Protein AF-A0A1X0A5M2-F1 (afdb_monomer_lite)

Structure (mmCIF, N/CA/C/O backbone):
data_AF-A0A1X0A5M2-F1
#
_entry.id   AF-A0A1X0A5M2-F1
#
loop_
_atom_site.group_PDB
_atom_site.id
_atom_site.type_symbol
_atom_site.label_atom_id
_atom_site.label_alt_id
_atom_site.label_comp_id
_atom_site.label_asym_id
_atom_site.label_entity_id
_atom_site.label_seq_id
_atom_site.pdbx_PDB_ins_code
_atom_site.Cartn_x
_atom_site.Cartn_y
_atom_site.Cartn_z
_atom_site.occupancy
_atom_site.B_iso_or_equiv
_atom_site.auth_seq_id
_atom_site.auth_comp_id
_atom_site.auth_asym_id
_atom_site.auth_atom_id
_atom_site.pdbx_PDB_model_num
ATOM 1 N N . MET A 1 1 ? 0.627 -18.084 13.795 1.00 44.31 1 MET A N 1
ATOM 2 C CA . MET A 1 1 ? 1.592 -18.278 12.688 1.00 44.31 1 MET A CA 1
ATOM 3 C C . MET A 1 1 ? 2.735 -17.290 12.872 1.00 44.31 1 MET A C 1
ATOM 5 O O . MET A 1 1 ? 2.470 -16.168 13.280 1.00 44.31 1 MET A O 1
ATOM 9 N N . SER A 1 2 ? 3.992 -17.710 12.696 1.00 48.34 2 SER A N 1
ATOM 10 C CA . SER A 1 2 ? 5.156 -16.863 13.002 1.00 48.34 2 SER A CA 1
ATOM 11 C C . SER A 1 2 ? 5.227 -15.664 12.050 1.00 48.34 2 SER A C 1
ATOM 13 O O . SER A 1 2 ? 5.631 -15.819 10.897 1.00 48.34 2 SER A O 1
ATOM 15 N N . PHE A 1 3 ? 4.872 -14.475 12.554 1.00 63.59 3 PHE A N 1
ATOM 16 C CA . PHE A 1 3 ? 4.979 -13.184 11.856 1.00 63.59 3 PHE A CA 1
ATOM 17 C C . PHE A 1 3 ? 6.366 -12.948 11.237 1.00 63.59 3 PHE A C 1
ATOM 19 O O . PHE A 1 3 ? 6.500 -12.208 10.268 1.00 63.59 3 PHE A O 1
ATOM 26 N N . ILE A 1 4 ? 7.404 -13.605 11.763 1.00 74.00 4 ILE A N 1
ATOM 27 C CA . ILE A 1 4 ? 8.778 -13.483 11.276 1.00 74.00 4 ILE A CA 1
ATOM 28 C C . ILE A 1 4 ? 8.903 -14.023 9.849 1.00 74.00 4 ILE A C 1
ATOM 30 O O . ILE A 1 4 ? 9.459 -13.337 8.999 1.00 74.00 4 ILE A O 1
ATOM 34 N N . ARG A 1 5 ? 8.379 -15.222 9.557 1.00 76.81 5 ARG A N 1
ATOM 35 C CA . ARG A 1 5 ? 8.521 -15.833 8.221 1.00 76.81 5 ARG A CA 1
ATOM 36 C C . ARG A 1 5 ? 7.839 -14.986 7.150 1.00 76.81 5 ARG A C 1
ATOM 38 O O . ARG A 1 5 ? 8.424 -14.743 6.101 1.00 76.81 5 ARG A O 1
ATOM 45 N N . GLU A 1 6 ? 6.623 -14.537 7.430 1.00 75.50 6 GLU A N 1
ATOM 46 C CA . GLU A 1 6 ? 5.829 -13.719 6.512 1.00 75.50 6 GLU A CA 1
ATOM 47 C C . GLU A 1 6 ? 6.490 -12.359 6.257 1.00 75.50 6 GLU A C 1
ATOM 49 O O . GLU A 1 6 ? 6.668 -11.968 5.105 1.00 75.50 6 GLU A O 1
ATOM 54 N N . ASN A 1 7 ? 6.982 -11.696 7.310 1.00 73.25 7 ASN A N 1
ATOM 55 C CA . ASN A 1 7 ? 7.729 -10.448 7.165 1.00 73.25 7 ASN A CA 1
ATOM 56 C C . ASN A 1 7 ? 9.025 -10.636 6.361 1.00 73.25 7 ASN A C 1
ATOM 58 O O . ASN A 1 7 ? 9.347 -9.794 5.527 1.00 73.25 7 ASN A O 1
ATOM 62 N N . ARG A 1 8 ? 9.760 -11.743 6.560 1.00 78.94 8 ARG A N 1
ATOM 63 C CA . ARG A 1 8 ? 10.974 -12.041 5.776 1.00 78.94 8 ARG A CA 1
ATOM 64 C C . ARG A 1 8 ? 10.672 -12.294 4.301 1.00 78.94 8 ARG A C 1
ATOM 66 O O . ARG A 1 8 ? 11.399 -11.796 3.449 1.00 78.94 8 ARG A O 1
ATOM 73 N N . LEU A 1 9 ? 9.603 -13.028 3.994 1.00 82.31 9 LEU A N 1
ATOM 74 C CA . LEU A 1 9 ? 9.170 -13.240 2.610 1.00 82.31 9 LEU A CA 1
ATOM 75 C C . LEU A 1 9 ? 8.780 -11.919 1.947 1.00 82.31 9 LEU A C 1
ATOM 77 O O . LEU A 1 9 ? 9.189 -11.654 0.824 1.00 82.31 9 LEU A O 1
ATOM 81 N N . ARG A 1 10 ? 8.061 -11.055 2.664 1.00 77.31 10 ARG A N 1
ATOM 82 C CA . ARG A 1 10 ? 7.684 -9.738 2.153 1.00 77.31 10 ARG A CA 1
ATOM 83 C C . ARG A 1 10 ? 8.886 -8.829 1.901 1.00 77.31 10 ARG A C 1
ATOM 85 O O . ARG A 1 10 ? 8.948 -8.184 0.862 1.00 77.31 10 ARG A O 1
ATOM 92 N N . GLN A 1 11 ? 9.864 -8.822 2.809 1.00 77.94 11 GLN A N 1
ATOM 93 C CA . GLN A 1 11 ? 11.136 -8.121 2.600 1.00 77.94 11 GLN A CA 1
ATOM 94 C C . GLN A 1 11 ? 11.843 -8.614 1.334 1.00 77.94 11 GLN A C 1
ATOM 96 O O . GLN A 1 11 ? 12.319 -7.798 0.552 1.00 77.94 11 GLN A O 1
ATOM 101 N N . LEU A 1 12 ? 11.889 -9.933 1.115 1.00 83.62 12 LEU A N 1
ATOM 102 C CA . LEU A 1 12 ? 12.489 -10.505 -0.088 1.00 83.62 12 LEU A CA 1
ATOM 103 C C . LEU A 1 12 ? 11.756 -10.042 -1.353 1.00 83.62 12 LEU A C 1
ATOM 105 O O . LEU A 1 12 ? 12.409 -9.611 -2.297 1.00 83.62 12 LEU A O 1
ATOM 109 N N . VAL A 1 13 ? 10.420 -10.071 -1.353 1.00 85.56 13 VAL A N 1
ATOM 110 C CA . VAL A 1 13 ? 9.606 -9.561 -2.469 1.00 85.56 13 VAL A CA 1
ATOM 111 C C . VAL A 1 13 ? 9.925 -8.091 -2.751 1.00 85.56 13 VAL A C 1
ATOM 113 O O . VAL A 1 13 ? 10.147 -7.733 -3.902 1.00 85.56 13 VAL A O 1
ATOM 116 N N . PHE A 1 14 ? 10.025 -7.249 -1.720 1.00 83.94 14 PHE A N 1
ATOM 117 C CA . PHE A 1 14 ? 10.320 -5.823 -1.894 1.00 83.94 14 PHE A CA 1
ATOM 118 C C . PHE A 1 14 ? 11.734 -5.569 -2.427 1.00 83.94 14 PHE A C 1
ATOM 120 O O . PHE A 1 14 ? 11.914 -4.701 -3.278 1.00 83.94 14 PHE A O 1
ATOM 127 N N . VAL A 1 15 ? 12.733 -6.332 -1.969 1.00 84.38 15 VAL A N 1
ATOM 128 C CA . VAL A 1 15 ? 14.103 -6.255 -2.504 1.00 84.38 15 VAL A CA 1
ATOM 129 C C . VAL A 1 15 ? 14.119 -6.647 -3.978 1.00 84.38 15 VAL A C 1
ATOM 131 O O . VAL A 1 15 ? 14.664 -5.911 -4.795 1.00 84.38 15 VAL A O 1
ATOM 134 N N . LEU A 1 16 ? 13.481 -7.768 -4.330 1.00 86.62 16 LEU A N 1
ATOM 135 C CA . LEU A 1 16 ? 13.385 -8.219 -5.719 1.00 86.62 16 LEU A CA 1
ATOM 136 C C . LEU A 1 16 ? 12.675 -7.185 -6.595 1.00 86.62 16 LEU A C 1
ATOM 138 O O . LEU A 1 16 ? 13.130 -6.916 -7.701 1.00 86.62 16 LEU A O 1
ATOM 142 N N . TRP A 1 17 ? 11.608 -6.570 -6.083 1.00 86.19 17 TRP A N 1
ATOM 143 C CA . TRP A 1 17 ? 10.888 -5.510 -6.778 1.00 86.19 17 TRP A CA 1
ATOM 144 C C . TRP A 1 17 ? 11.772 -4.292 -7.058 1.00 86.19 17 TRP A C 1
ATOM 146 O O . TRP A 1 17 ? 11.818 -3.790 -8.179 1.00 86.19 17 TRP A O 1
ATOM 156 N N . HIS A 1 18 ? 12.503 -3.830 -6.042 1.00 81.88 18 HIS A N 1
ATOM 157 C CA . HIS A 1 18 ? 13.387 -2.678 -6.170 1.00 81.88 18 HIS A CA 1
ATOM 158 C C . HIS A 1 18 ? 14.529 -2.930 -7.160 1.00 81.88 18 HIS A C 1
ATOM 160 O O . HIS A 1 18 ? 14.850 -2.048 -7.951 1.00 81.88 18 HIS A O 1
ATOM 166 N N . GLU A 1 19 ? 15.131 -4.123 -7.145 1.00 86.12 19 GLU A N 1
ATOM 167 C CA . GLU A 1 19 ? 16.149 -4.484 -8.136 1.00 86.12 19 GLU A CA 1
ATOM 168 C C . GLU A 1 19 ? 15.552 -4.603 -9.543 1.00 86.12 19 GLU A C 1
ATOM 170 O O . GLU A 1 19 ? 16.133 -4.089 -10.495 1.00 86.12 19 GLU A O 1
ATOM 175 N N . LEU A 1 20 ? 14.364 -5.198 -9.688 1.00 87.31 20 LEU A N 1
ATOM 176 C CA . LEU A 1 20 ? 13.684 -5.327 -10.979 1.00 87.31 20 LEU A CA 1
ATOM 177 C C . LEU A 1 20 ? 13.420 -3.959 -11.630 1.00 87.31 20 LEU A C 1
ATOM 179 O O . LEU A 1 20 ? 13.729 -3.773 -12.807 1.00 87.31 20 LEU A O 1
ATOM 183 N N . GLY A 1 21 ? 12.936 -2.986 -10.852 1.00 84.12 21 GLY A N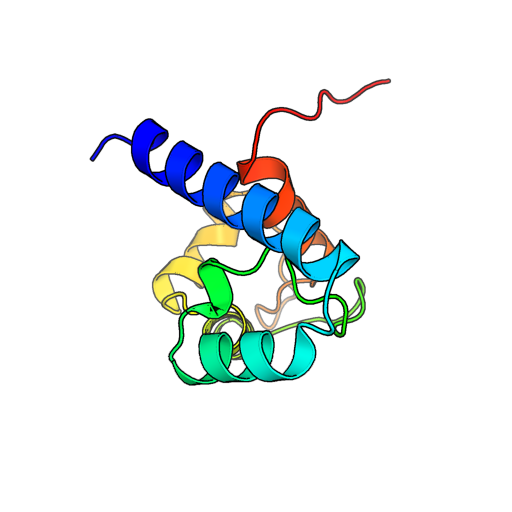 1
ATOM 184 C CA . GLY A 1 21 ? 12.664 -1.624 -11.325 1.00 84.12 21 GLY A CA 1
ATOM 185 C C . GLY A 1 21 ? 13.900 -0.843 -11.793 1.00 84.12 21 GLY A C 1
ATOM 186 O O . GLY A 1 21 ? 13.761 0.161 -12.485 1.00 84.12 21 GLY A O 1
ATOM 187 N N . LYS A 1 22 ? 15.121 -1.296 -11.473 1.00 85.44 22 LYS A N 1
ATOM 188 C CA . LYS A 1 22 ? 16.360 -0.712 -12.027 1.00 85.44 22 LYS A CA 1
ATOM 189 C C . LYS A 1 22 ? 16.650 -1.177 -13.452 1.00 85.44 22 LYS A C 1
ATOM 191 O O . LYS A 1 22 ? 17.465 -0.562 -14.136 1.00 85.44 22 LYS A O 1
ATOM 196 N N . HIS A 1 23 ? 16.038 -2.279 -13.876 1.00 90.94 23 HIS A N 1
ATOM 197 C CA . HIS A 1 23 ? 16.348 -2.945 -15.137 1.00 90.94 23 HIS A CA 1
ATOM 198 C C . HIS A 1 23 ? 15.208 -2.875 -16.151 1.00 90.94 23 HIS A C 1
ATOM 200 O O . HIS A 1 23 ? 15.477 -2.932 -17.350 1.00 90.94 23 HIS A O 1
ATOM 206 N N . ILE A 1 24 ? 13.959 -2.759 -15.693 1.00 87.44 24 ILE A N 1
ATOM 207 C CA . ILE A 1 24 ? 12.777 -2.731 -16.557 1.00 87.44 24 ILE A CA 1
ATOM 208 C C . ILE A 1 24 ? 11.747 -1.705 -16.079 1.00 87.44 24 ILE A C 1
ATOM 210 O O . ILE A 1 24 ? 11.695 -1.363 -14.900 1.00 87.44 24 ILE A O 1
ATOM 214 N N . ASP A 1 25 ? 10.880 -1.275 -16.997 1.00 86.31 25 ASP A N 1
ATOM 215 C CA . ASP A 1 25 ? 9.626 -0.609 -16.643 1.00 86.31 25 ASP A CA 1
ATOM 216 C C . ASP A 1 25 ? 8.656 -1.634 -16.031 1.00 86.31 25 ASP A C 1
ATOM 218 O O . ASP A 1 25 ? 8.246 -2.598 -16.684 1.00 86.31 25 ASP A O 1
ATOM 222 N N . THR A 1 26 ? 8.301 -1.434 -14.762 1.00 86.88 26 THR A N 1
ATOM 223 C CA . THR A 1 26 ? 7.432 -2.332 -13.995 1.00 86.88 26 THR A CA 1
ATOM 224 C C . THR A 1 26 ? 5.945 -2.002 -14.115 1.00 86.88 26 THR A C 1
ATOM 226 O O . THR A 1 26 ? 5.122 -2.772 -13.622 1.00 86.88 26 THR A O 1
ATOM 229 N N . THR A 1 27 ? 5.558 -0.929 -14.815 1.00 85.62 27 THR A N 1
ATOM 230 C CA . THR A 1 27 ? 4.182 -0.392 -14.824 1.00 85.62 27 THR A CA 1
ATOM 231 C C . THR A 1 27 ? 3.121 -1.427 -15.218 1.00 85.62 27 THR A C 1
ATOM 233 O O . THR A 1 27 ? 2.046 -1.502 -14.618 1.00 85.62 27 THR A O 1
ATOM 236 N N . ALA A 1 28 ? 3.389 -2.245 -16.240 1.00 86.50 28 ALA A N 1
ATOM 237 C CA . ALA A 1 28 ? 2.449 -3.281 -16.679 1.00 86.50 28 ALA A CA 1
ATOM 238 C C . ALA A 1 28 ? 2.311 -4.417 -15.649 1.00 86.50 28 ALA A C 1
ATOM 240 O O . ALA A 1 28 ? 1.207 -4.908 -15.418 1.00 86.50 28 ALA A O 1
ATOM 241 N N . LEU A 1 29 ? 3.417 -4.794 -15.001 1.00 87.94 29 LEU A N 1
ATOM 242 C CA . LEU A 1 29 ? 3.444 -5.834 -13.975 1.00 87.94 29 LEU A CA 1
ATOM 243 C C . LEU A 1 29 ? 2.741 -5.373 -12.690 1.00 87.94 29 LEU A C 1
ATOM 245 O O . LEU A 1 29 ? 1.968 -6.132 -12.112 1.00 87.94 29 LEU A O 1
ATOM 249 N N . GLU A 1 30 ? 2.952 -4.121 -12.273 1.00 87.44 30 GLU A N 1
ATOM 250 C CA . GLU A 1 30 ? 2.258 -3.517 -11.124 1.00 87.44 30 GLU A CA 1
ATOM 251 C C . GLU A 1 30 ? 0.751 -3.568 -11.290 1.00 87.44 30 GLU A C 1
ATOM 253 O O . GLU A 1 30 ? 0.026 -3.949 -10.370 1.00 87.44 30 GLU A O 1
ATOM 258 N N . ARG A 1 31 ? 0.285 -3.201 -12.485 1.00 85.00 31 ARG A N 1
ATOM 259 C CA . ARG A 1 31 ? -1.133 -3.198 -12.815 1.00 85.00 31 ARG A CA 1
ATOM 260 C C . ARG A 1 31 ? -1.738 -4.592 -12.687 1.00 85.00 31 ARG A C 1
ATOM 262 O O . ARG A 1 31 ? -2.724 -4.733 -11.975 1.00 85.00 31 ARG A O 1
ATOM 269 N N . GLY A 1 32 ? -1.105 -5.607 -13.282 1.00 87.44 32 GLY A N 1
ATOM 270 C CA . GLY A 1 32 ? -1.573 -6.994 -13.187 1.00 87.44 32 GLY A CA 1
ATOM 271 C C . GLY A 1 32 ? -1.635 -7.495 -11.740 1.00 87.44 32 GLY A C 1
ATOM 272 O O . GLY A 1 32 ? -2.646 -8.040 -11.313 1.00 87.44 32 GLY A O 1
ATOM 273 N N . ILE A 1 33 ? -0.605 -7.211 -10.935 1.00 87.69 33 ILE A N 1
ATOM 274 C CA . ILE A 1 33 ? -0.576 -7.582 -9.509 1.00 87.69 33 ILE A CA 1
ATOM 275 C C . ILE A 1 33 ? -1.727 -6.922 -8.731 1.00 87.69 33 ILE A C 1
ATOM 277 O O . ILE A 1 33 ? -2.334 -7.553 -7.863 1.00 87.69 33 ILE A O 1
ATOM 281 N N . ARG A 1 34 ? -2.052 -5.656 -9.020 1.00 84.88 34 ARG A N 1
ATOM 282 C CA . ARG A 1 34 ? -3.182 -4.960 -8.379 1.00 84.88 34 ARG A CA 1
ATOM 283 C C . ARG A 1 34 ? -4.532 -5.499 -8.838 1.00 84.88 34 ARG A C 1
ATOM 285 O O . ARG A 1 34 ? -5.408 -5.678 -7.997 1.00 84.88 34 ARG A O 1
ATOM 292 N N . GLU A 1 35 ? -4.691 -5.779 -10.129 1.00 84.81 35 GLU A N 1
ATOM 293 C CA . GLU A 1 35 ? -5.908 -6.375 -10.700 1.00 84.81 35 GLU A CA 1
ATOM 294 C C . GLU A 1 35 ? -6.210 -7.753 -10.088 1.00 84.81 35 GLU A C 1
ATOM 296 O O . GLU A 1 35 ? -7.371 -8.089 -9.864 1.00 84.81 35 GLU A O 1
ATOM 301 N N . GLU A 1 36 ? -5.175 -8.506 -9.713 1.00 87.12 36 GLU A N 1
ATOM 302 C CA . GLU A 1 36 ? -5.295 -9.777 -8.989 1.00 87.12 36 GLU A CA 1
ATOM 303 C C . GLU A 1 36 ? -5.511 -9.619 -7.468 1.00 87.12 36 GLU A C 1
ATOM 305 O O . GLU A 1 36 ? -5.604 -10.609 -6.741 1.00 87.12 36 GLU A O 1
ATOM 310 N N . GLY A 1 37 ? -5.589 -8.389 -6.947 1.00 81.19 37 GLY A N 1
ATOM 311 C CA . GLY A 1 37 ? -5.752 -8.132 -5.512 1.00 81.19 37 GLY A CA 1
ATOM 312 C C . GLY A 1 37 ? -4.501 -8.446 -4.684 1.00 81.19 37 GLY A C 1
ATOM 313 O O . GLY A 1 37 ? -4.588 -8.658 -3.475 1.00 81.19 37 GLY A O 1
ATOM 314 N N . LEU A 1 38 ? -3.322 -8.465 -5.308 1.00 83.31 38 LEU A N 1
ATOM 315 C CA . LEU A 1 38 ? -2.035 -8.773 -4.678 1.00 83.31 38 LEU A CA 1
ATOM 316 C C . LEU A 1 38 ? -1.200 -7.517 -4.386 1.00 83.31 38 LEU A C 1
ATOM 318 O O . LEU A 1 38 ? 0.012 -7.603 -4.191 1.00 83.31 38 LEU A O 1
ATOM 322 N N . GLY A 1 39 ? -1.835 -6.342 -4.287 1.00 83.62 39 GLY A N 1
ATOM 323 C CA . GLY A 1 39 ? -1.159 -5.064 -4.014 1.00 83.62 39 GLY A CA 1
ATOM 324 C C . GLY A 1 39 ? -0.300 -5.057 -2.740 1.00 83.62 39 GLY A C 1
ATOM 325 O O . GLY A 1 39 ? 0.634 -4.270 -2.620 1.00 83.62 39 GLY A O 1
ATOM 326 N N . TRP A 1 40 ? -0.544 -5.984 -1.812 1.00 79.25 40 TRP A N 1
ATOM 327 C CA . TRP A 1 40 ? 0.244 -6.194 -0.600 1.00 79.25 40 TRP A CA 1
ATOM 328 C C . TRP A 1 40 ? 1.699 -6.608 -0.902 1.00 79.25 40 TRP A C 1
ATOM 330 O O . TRP A 1 40 ? 2.568 -6.432 -0.040 1.00 79.25 40 TRP A O 1
ATOM 340 N N . ALA A 1 41 ? 1.960 -7.167 -2.084 1.00 80.31 41 ALA A N 1
ATOM 341 C CA . ALA A 1 41 ? 3.278 -7.583 -2.549 1.00 80.31 41 ALA A CA 1
ATOM 342 C C . ALA A 1 41 ? 4.097 -6.428 -3.153 1.00 80.31 41 ALA A C 1
ATOM 344 O O . ALA A 1 41 ? 5.296 -6.586 -3.365 1.00 80.31 41 ALA A O 1
ATOM 345 N N . LEU A 1 42 ? 3.487 -5.264 -3.394 1.00 81.44 42 LEU A N 1
ATOM 346 C CA . LEU A 1 42 ? 4.171 -4.101 -3.953 1.00 81.44 42 LEU A CA 1
ATOM 347 C C . LEU A 1 42 ? 4.765 -3.226 -2.833 1.00 81.44 42 LEU A C 1
ATOM 349 O O . LEU A 1 42 ? 4.123 -3.068 -1.789 1.00 81.44 42 LEU A O 1
ATOM 353 N N . PRO A 1 43 ? 5.972 -2.655 -3.020 1.00 67.81 43 PRO A N 1
ATOM 354 C CA . PRO A 1 43 ? 6.651 -1.892 -1.975 1.00 67.81 43 PRO A CA 1
ATOM 355 C C . PRO A 1 43 ? 5.886 -0.642 -1.534 1.00 67.81 43 PRO A C 1
ATOM 357 O O . PRO A 1 43 ? 5.882 -0.371 -0.339 1.00 67.81 43 PRO A O 1
ATOM 360 N N . THR A 1 44 ? 5.221 0.066 -2.456 1.00 71.19 44 THR A N 1
ATOM 361 C CA . THR A 1 44 ? 4.207 1.117 -2.217 1.00 71.19 44 THR A CA 1
ATOM 362 C C . THR A 1 44 ? 3.706 1.675 -3.553 1.00 71.19 44 THR A C 1
ATOM 364 O O . THR A 1 44 ? 4.349 1.496 -4.583 1.00 71.19 44 THR A O 1
ATOM 367 N N . ASP A 1 45 ? 2.540 2.331 -3.551 1.00 71.81 45 ASP A N 1
ATOM 368 C CA . ASP A 1 45 ? 2.066 3.105 -4.703 1.00 71.81 45 ASP A CA 1
ATOM 369 C C . ASP A 1 45 ? 2.619 4.538 -4.653 1.00 71.81 45 ASP A C 1
ATOM 371 O O . ASP A 1 45 ? 2.241 5.317 -3.776 1.00 71.81 45 ASP A O 1
ATOM 375 N N . SER A 1 46 ? 3.527 4.882 -5.568 1.00 69.00 46 SER A N 1
ATOM 376 C CA . SER A 1 46 ? 4.095 6.233 -5.684 1.00 69.00 46 SER A CA 1
ATOM 377 C C . SER A 1 46 ? 3.186 7.207 -6.439 1.00 69.00 46 SER A C 1
ATOM 379 O O . SER A 1 46 ? 3.478 8.402 -6.470 1.00 69.00 46 SER A O 1
ATOM 381 N N . THR A 1 47 ? 2.090 6.727 -7.037 1.00 75.06 47 THR A N 1
ATOM 382 C CA . THR A 1 47 ? 1.142 7.573 -7.778 1.00 75.06 47 THR A CA 1
ATOM 383 C C . THR A 1 47 ? 0.139 8.280 -6.868 1.00 75.06 47 THR A C 1
ATOM 385 O O . THR A 1 47 ? -0.481 9.262 -7.274 1.00 75.06 47 THR A O 1
ATOM 388 N N . VAL A 1 48 ? 0.003 7.819 -5.621 1.00 84.38 48 VAL A N 1
ATOM 389 C CA . VAL A 1 48 ? -0.855 8.441 -4.612 1.00 84.38 48 VAL A CA 1
ATOM 390 C C . VAL A 1 48 ? -0.052 9.479 -3.830 1.00 84.38 48 VAL A C 1
ATOM 392 O O . VAL A 1 48 ? 0.981 9.166 -3.240 1.00 84.38 48 VAL A O 1
ATOM 395 N N . ALA A 1 49 ? -0.540 10.720 -3.805 1.00 88.75 49 ALA A N 1
ATOM 396 C CA . ALA A 1 49 ? 0.076 11.799 -3.039 1.00 88.75 49 ALA A CA 1
ATOM 397 C C . ALA A 1 49 ? 0.015 11.523 -1.523 1.00 88.75 49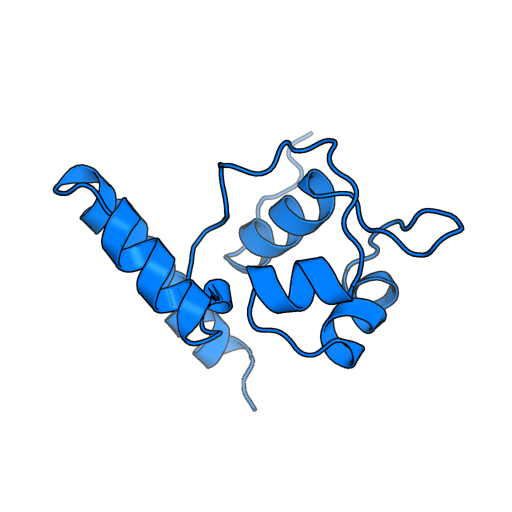 ALA A C 1
ATOM 399 O O . ALA A 1 49 ? -0.986 11.019 -1.015 1.00 88.75 49 ALA A O 1
ATOM 400 N N . ASP A 1 50 ? 1.069 11.868 -0.778 1.00 89.06 50 ASP A N 1
ATOM 401 C CA . ASP A 1 50 ? 1.169 11.582 0.665 1.00 89.06 50 ASP A CA 1
ATOM 402 C C . ASP A 1 50 ? 0.084 12.290 1.511 1.00 89.06 50 ASP A C 1
ATOM 404 O O . ASP A 1 50 ? -0.219 11.862 2.628 1.00 89.06 50 ASP A O 1
ATOM 408 N N . ASP A 1 51 ? -0.505 13.376 1.012 1.00 93.12 51 ASP A N 1
ATOM 409 C CA . ASP A 1 51 ? -1.609 14.114 1.635 1.00 93.12 51 ASP A CA 1
ATOM 410 C C . ASP A 1 51 ? -3.002 13.639 1.192 1.00 93.12 51 ASP A C 1
ATOM 412 O O . ASP A 1 51 ? -4.004 14.131 1.713 1.00 93.12 51 ASP A O 1
ATOM 416 N N . ALA A 1 52 ? -3.085 12.651 0.297 1.00 94.56 52 ALA A N 1
ATOM 417 C CA . ALA A 1 52 ? -4.350 12.049 -0.092 1.00 94.56 52 ALA A CA 1
ATOM 418 C C . ALA A 1 52 ? -4.996 11.312 1.091 1.00 94.56 52 ALA A C 1
ATOM 420 O O . ALA A 1 52 ? -4.334 10.602 1.853 1.00 94.56 52 ALA A O 1
ATOM 421 N N . TYR A 1 53 ? -6.316 11.449 1.210 1.00 95.62 53 TYR A N 1
ATOM 422 C CA . TYR A 1 53 ? -7.120 10.752 2.210 1.00 95.62 53 TYR A CA 1
ATOM 423 C C . TYR A 1 53 ? -7.943 9.662 1.540 1.00 95.62 53 TYR A C 1
ATOM 425 O O . TYR A 1 53 ? -8.786 9.953 0.695 1.00 95.62 53 TYR A O 1
ATOM 433 N N . LEU A 1 54 ? -7.710 8.418 1.950 1.00 94.12 54 LEU A N 1
ATOM 434 C CA . LEU A 1 54 ? -8.323 7.234 1.365 1.00 94.12 54 LEU A CA 1
ATOM 435 C C . LEU A 1 54 ? -9.258 6.552 2.358 1.00 94.12 54 LEU A C 1
ATOM 437 O O . LEU A 1 54 ? -8.947 6.382 3.541 1.00 94.12 54 LEU A O 1
ATOM 441 N N . THR A 1 55 ? -10.408 6.127 1.859 1.00 94.25 55 THR A N 1
ATOM 442 C CA . THR A 1 55 ? -11.350 5.277 2.584 1.00 94.25 55 THR A CA 1
ATOM 443 C C . THR A 1 55 ? -10.766 3.875 2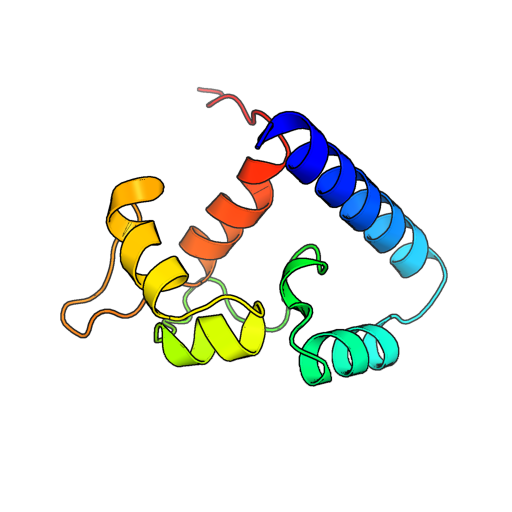.800 1.00 94.25 55 THR A C 1
ATOM 445 O O . THR A 1 55 ? -9.878 3.437 2.058 1.00 94.25 55 THR A O 1
ATOM 448 N N . PRO A 1 56 ? -11.280 3.113 3.786 1.00 92.31 56 PRO A N 1
ATOM 449 C CA . PRO A 1 56 ? -10.913 1.711 3.948 1.00 92.31 56 PRO A CA 1
ATOM 450 C C . PRO A 1 56 ? -11.085 0.895 2.663 1.00 92.31 56 PRO A C 1
ATOM 452 O O . PRO A 1 56 ? -10.246 0.051 2.363 1.00 92.31 56 PRO A O 1
ATOM 455 N N . GLU A 1 57 ? -12.140 1.161 1.894 1.00 91.00 57 GLU A N 1
ATOM 456 C CA . GLU A 1 57 ? -12.436 0.452 0.651 1.00 91.00 57 GLU A CA 1
ATOM 457 C C . GLU A 1 57 ? -11.394 0.738 -0.440 1.00 91.00 57 GLU A C 1
ATOM 459 O O . GLU A 1 57 ? -10.877 -0.193 -1.057 1.00 91.00 57 GLU A O 1
ATOM 464 N N . GLU A 1 58 ? -11.020 2.005 -0.637 1.00 91.19 58 GLU A N 1
ATOM 465 C CA . GLU A 1 58 ? -9.956 2.388 -1.576 1.00 91.19 58 GLU A CA 1
ATOM 466 C C . GLU A 1 58 ? -8.623 1.743 -1.197 1.00 91.19 58 GLU A C 1
ATOM 468 O O . GLU A 1 58 ? -7.946 1.181 -2.058 1.00 91.19 58 GLU A O 1
ATOM 473 N N . LEU A 1 59 ? -8.282 1.731 0.097 1.00 90.06 59 LEU A N 1
ATOM 474 C CA . LEU A 1 59 ? -7.093 1.038 0.594 1.00 90.06 59 LEU A CA 1
ATOM 475 C C . LEU A 1 59 ? -7.150 -0.473 0.350 1.00 90.06 59 LEU A C 1
ATOM 477 O O . LEU A 1 59 ? -6.125 -1.067 0.027 1.00 90.06 59 LEU A O 1
ATOM 481 N N . CYS A 1 60 ? -8.318 -1.108 0.477 1.00 88.81 60 CYS A N 1
ATOM 482 C CA . CYS A 1 60 ? -8.474 -2.532 0.171 1.00 88.81 60 CYS A CA 1
ATOM 483 C C . CYS A 1 60 ? -8.209 -2.818 -1.303 1.00 88.81 60 CYS A C 1
ATOM 485 O O . CYS A 1 60 ? -7.454 -3.736 -1.611 1.00 88.81 60 CYS A O 1
ATOM 487 N N . ARG A 1 61 ? -8.775 -2.009 -2.207 1.00 85.31 61 ARG A N 1
ATOM 488 C CA . ARG A 1 61 ? -8.542 -2.156 -3.652 1.00 85.31 61 ARG A CA 1
ATOM 489 C C . ARG A 1 61 ? -7.076 -1.917 -4.013 1.00 85.31 61 ARG A C 1
ATOM 491 O O . ARG A 1 61 ? -6.509 -2.671 -4.791 1.00 85.31 61 ARG A O 1
ATOM 498 N N . LEU A 1 62 ? -6.450 -0.904 -3.415 1.00 85.00 62 LEU A N 1
ATOM 499 C CA . LEU A 1 62 ? -5.043 -0.574 -3.653 1.00 85.00 62 LEU A CA 1
ATOM 500 C C . LEU A 1 62 ? -4.092 -1.655 -3.137 1.00 85.00 62 LEU A C 1
ATOM 502 O O . LEU A 1 62 ? -3.127 -2.005 -3.812 1.00 85.00 62 LEU A O 1
ATOM 506 N N . LEU A 1 63 ? -4.330 -2.146 -1.923 1.00 84.94 63 LEU A N 1
ATOM 507 C CA . LEU A 1 63 ? -3.358 -2.939 -1.175 1.00 84.94 63 LEU A CA 1
ATOM 508 C C . LEU A 1 63 ? -3.718 -4.424 -1.079 1.00 84.94 63 LEU A C 1
ATOM 510 O O . LEU A 1 63 ? -2.926 -5.186 -0.538 1.00 84.94 63 LEU A O 1
ATOM 514 N N . GLY A 1 64 ? -4.892 -4.855 -1.541 1.00 82.62 64 GLY A N 1
ATOM 515 C CA . GLY A 1 64 ? -5.302 -6.260 -1.478 1.00 82.62 64 GLY A CA 1
ATOM 516 C C . GLY A 1 64 ? -5.580 -6.786 -0.065 1.00 82.62 64 GLY A C 1
ATOM 517 O O . GLY A 1 64 ? -5.475 -7.985 0.185 1.00 82.62 64 GLY A O 1
ATOM 518 N N . TYR A 1 65 ? -5.885 -5.904 0.891 1.00 84.94 65 TYR A N 1
ATOM 519 C CA . TYR A 1 65 ? -6.297 -6.295 2.244 1.00 84.94 65 TYR A CA 1
ATOM 520 C C . TYR A 1 65 ? -7.819 -6.370 2.370 1.00 84.94 65 TYR A C 1
ATOM 522 O O . TYR A 1 65 ? -8.557 -5.832 1.551 1.00 84.94 65 TYR A O 1
ATOM 530 N N . THR A 1 66 ? -8.292 -6.999 3.447 1.00 85.81 66 THR A N 1
ATOM 531 C CA . THR A 1 66 ? -9.704 -6.943 3.830 1.00 85.81 66 THR A CA 1
ATOM 532 C C . THR A 1 66 ? -10.028 -5.641 4.554 1.00 85.81 66 THR A C 1
ATOM 534 O O . THR A 1 66 ? -9.205 -5.093 5.295 1.00 85.81 66 THR A O 1
ATOM 537 N N . GLU A 1 67 ? -11.274 -5.192 4.426 1.00 86.25 67 GLU A N 1
ATOM 538 C CA . GLU A 1 67 ? -11.729 -3.946 5.044 1.00 86.25 67 GLU A CA 1
ATOM 539 C C . GLU A 1 67 ? -11.665 -3.996 6.572 1.00 86.25 67 GLU A C 1
ATOM 541 O O . GLU A 1 67 ? -11.227 -3.046 7.219 1.00 86.25 67 GLU A O 1
ATOM 546 N N . SER A 1 68 ? -12.010 -5.141 7.164 1.00 85.81 68 SER A N 1
ATOM 547 C CA . SER A 1 68 ? -11.851 -5.378 8.601 1.00 85.81 68 SER A CA 1
ATOM 548 C C . SER A 1 68 ? -10.386 -5.295 9.043 1.00 85.81 68 SER A C 1
ATOM 550 O O . SER A 1 68 ? -10.092 -4.767 10.118 1.00 85.81 68 SER A O 1
ATOM 552 N N . GLY A 1 69 ? -9.460 -5.763 8.200 1.00 85.94 69 GLY A N 1
ATOM 553 C CA . GLY A 1 69 ? -8.025 -5.639 8.412 1.00 85.94 69 GLY A CA 1
ATOM 554 C C . GLY A 1 69 ? -7.580 -4.181 8.434 1.00 85.94 69 GLY A C 1
ATOM 555 O O . GLY A 1 69 ? -6.915 -3.778 9.387 1.00 85.94 69 GLY A O 1
ATOM 556 N N . ILE A 1 70 ? -7.990 -3.393 7.433 1.00 88.62 70 ILE A N 1
ATOM 557 C CA . ILE A 1 70 ? -7.680 -1.958 7.335 1.00 88.62 70 ILE A CA 1
ATOM 558 C C . ILE A 1 70 ? -8.277 -1.175 8.508 1.00 88.62 70 ILE A C 1
ATOM 560 O O . ILE A 1 70 ? -7.558 -0.424 9.161 1.00 88.62 70 ILE A O 1
ATOM 564 N N . ARG A 1 71 ? -9.553 -1.393 8.851 1.00 88.06 71 ARG A N 1
ATOM 565 C CA . ARG A 1 71 ? -10.215 -0.697 9.972 1.00 88.06 71 ARG A CA 1
ATOM 566 C C . ARG A 1 71 ? -9.481 -0.908 11.306 1.00 88.06 71 ARG A C 1
ATOM 568 O O . ARG A 1 71 ? -9.401 0.006 12.125 1.00 88.06 71 ARG A O 1
ATOM 575 N N . ASN A 1 72 ? -8.872 -2.079 11.511 1.00 87.69 72 ASN A N 1
ATOM 576 C CA . ASN A 1 72 ? -8.066 -2.376 12.701 1.00 87.69 72 ASN A CA 1
ATOM 577 C C . ASN A 1 72 ? -6.717 -1.612 12.727 1.00 87.69 72 ASN A C 1
ATOM 579 O O . ASN A 1 72 ? -6.090 -1.463 13.775 1.00 87.69 72 ASN A O 1
ATOM 583 N N . TRP A 1 73 ? -6.245 -1.057 11.607 1.00 88.31 73 TRP A N 1
ATOM 584 C CA . TRP A 1 73 ? -4.940 -0.388 11.559 1.00 88.31 73 TRP A CA 1
ATOM 585 C C . TRP A 1 73 ? -4.842 0.854 12.440 1.00 88.31 73 TRP A C 1
ATOM 587 O O . TRP A 1 73 ? -3.758 1.136 12.949 1.00 88.31 73 TRP A O 1
ATOM 597 N N . LYS A 1 74 ? -5.964 1.540 12.689 1.00 88.00 74 LYS A N 1
ATOM 598 C CA . LYS A 1 74 ? -6.033 2.654 13.645 1.00 88.00 74 LYS A CA 1
ATOM 599 C C . LYS A 1 74 ? -5.495 2.239 15.015 1.00 88.00 74 LYS A C 1
ATOM 601 O O . LYS A 1 74 ? -4.630 2.903 15.569 1.00 88.00 74 LYS A O 1
ATOM 606 N N . GLN A 1 75 ? -5.968 1.106 15.528 1.00 86.62 75 GLN A N 1
ATOM 607 C CA . GLN A 1 75 ? -5.554 0.587 16.831 1.00 86.62 75 GLN A CA 1
ATOM 608 C C . GLN A 1 75 ? -4.182 -0.084 16.755 1.00 86.62 75 GLN A C 1
ATOM 610 O O . GLN A 1 75 ? -3.332 0.131 17.612 1.00 86.62 75 GLN A O 1
ATOM 615 N N . ARG A 1 76 ? -3.947 -0.883 15.710 1.00 85.62 76 ARG A N 1
ATOM 616 C CA . ARG A 1 76 ? -2.736 -1.701 15.592 1.00 85.62 76 ARG A CA 1
ATOM 617 C C . ARG A 1 76 ? -1.463 -0.895 15.324 1.00 85.62 76 ARG A C 1
ATOM 619 O O . ARG A 1 76 ? -0.394 -1.313 15.758 1.00 85.62 76 ARG A O 1
ATOM 626 N N . TYR A 1 77 ? -1.567 0.213 14.593 1.00 85.75 77 TYR A N 1
ATOM 627 C CA . TYR A 1 77 ? -0.424 1.026 14.159 1.00 85.75 77 TYR A CA 1
ATOM 628 C C . TYR A 1 77 ? -0.514 2.482 14.616 1.00 85.75 77 TYR A C 1
ATOM 630 O O . TYR A 1 77 ? 0.282 3.304 14.176 1.00 85.75 77 TYR A O 1
ATOM 638 N N . ASN A 1 78 ? -1.473 2.802 15.493 1.00 87.00 78 ASN A N 1
ATOM 639 C CA . ASN A 1 78 ? -1.710 4.155 15.992 1.00 87.00 78 ASN A CA 1
ATOM 640 C C . ASN A 1 78 ? -1.900 5.195 14.867 1.00 87.00 78 ASN A C 1
ATOM 642 O O . ASN A 1 78 ? -1.410 6.323 14.946 1.00 87.00 78 ASN A O 1
ATOM 646 N N . LEU A 1 79 ? -2.584 4.792 13.790 1.00 89.62 79 LEU A N 1
ATOM 647 C CA . LEU A 1 79 ? -2.892 5.671 12.664 1.00 89.62 79 LEU A CA 1
ATOM 648 C C . LEU A 1 79 ? -4.047 6.605 13.010 1.00 89.62 79 LEU A C 1
ATOM 650 O O . LEU A 1 79 ? -5.048 6.181 13.591 1.00 89.62 79 LEU A O 1
ATOM 654 N N . HIS A 1 80 ? -3.928 7.863 12.599 1.00 90.12 80 HIS A N 1
ATOM 655 C CA . HIS A 1 80 ? -5.006 8.832 12.730 1.00 90.12 80 HIS A CA 1
ATOM 656 C C . HIS A 1 80 ? -5.972 8.684 11.556 1.00 90.12 80 HIS A C 1
ATOM 658 O O . HIS A 1 80 ? -5.572 8.392 10.429 1.00 90.12 80 HIS A O 1
ATOM 664 N N . THR A 1 81 ? -7.257 8.870 11.839 1.00 92.38 81 THR A N 1
ATOM 665 C CA . THR A 1 81 ? -8.313 8.902 10.829 1.00 92.38 81 THR A CA 1
ATOM 666 C C . THR A 1 81 ? -9.064 10.212 10.949 1.00 92.38 81 THR A C 1
ATOM 668 O O . THR A 1 81 ? -9.226 10.717 12.060 1.00 92.38 81 THR A O 1
ATOM 671 N N . THR A 1 82 ? -9.562 10.721 9.832 1.00 92.94 82 THR A N 1
ATOM 672 C CA . THR A 1 82 ? -10.549 11.808 9.818 1.00 92.94 82 THR A CA 1
ATOM 673 C C . THR A 1 82 ? -11.862 11.371 10.483 1.00 92.94 82 THR A C 1
ATOM 675 O O . THR A 1 82 ? -12.069 10.182 10.760 1.00 92.94 82 THR A O 1
ATOM 678 N N . ASP A 1 83 ? -12.769 12.323 10.714 1.00 88.75 83 ASP A N 1
ATOM 679 C CA . ASP A 1 83 ? -14.091 12.063 11.305 1.00 88.75 83 ASP A CA 1
ATOM 680 C C . ASP A 1 83 ? -14.945 11.119 10.438 1.00 88.75 83 ASP A C 1
ATOM 682 O O . ASP A 1 83 ? -15.716 10.318 10.964 1.00 88.75 83 ASP A O 1
ATOM 686 N N . ASP A 1 84 ? -14.751 11.143 9.114 1.00 89.00 84 ASP A N 1
ATOM 687 C CA . ASP A 1 84 ? -15.370 10.221 8.151 1.00 89.00 84 ASP A CA 1
ATOM 688 C C . ASP A 1 84 ? -14.581 8.907 7.957 1.00 89.00 84 ASP A C 1
ATOM 690 O O . ASP A 1 84 ? -14.904 8.101 7.085 1.00 89.00 84 ASP A O 1
ATOM 694 N N . GLY A 1 85 ? -13.562 8.653 8.787 1.00 90.69 85 GLY A N 1
ATOM 695 C CA . GLY A 1 85 ? -12.849 7.375 8.839 1.00 90.69 85 GLY A CA 1
ATOM 696 C C . GLY A 1 85 ? -11.829 7.149 7.721 1.00 90.69 85 GLY A C 1
ATOM 697 O O . GLY A 1 85 ? -11.427 6.005 7.498 1.00 90.69 85 GLY A O 1
ATOM 698 N N . LYS A 1 86 ? -11.394 8.204 7.024 1.00 94.44 86 LYS A N 1
ATOM 699 C CA . LYS A 1 86 ? -10.339 8.121 6.006 1.00 94.44 86 LYS A CA 1
ATOM 700 C C . LYS A 1 86 ? -8.956 8.145 6.641 1.00 94.44 86 LYS A C 1
ATOM 702 O O . LYS A 1 86 ? -8.727 8.793 7.662 1.00 94.44 86 LYS A O 1
ATOM 707 N N . TYR A 1 87 ? -8.023 7.459 5.996 1.00 94.38 87 TYR A N 1
ATOM 708 C CA . TYR A 1 87 ? -6.616 7.410 6.369 1.00 94.38 87 TYR A CA 1
ATOM 709 C C . TYR A 1 87 ? -5.808 8.303 5.442 1.00 94.38 87 TYR A C 1
ATOM 711 O O . TYR A 1 87 ? -5.998 8.276 4.227 1.00 94.38 87 TYR A O 1
ATOM 719 N N . ARG A 1 88 ? -4.855 9.041 6.005 1.00 94.69 88 ARG A N 1
ATOM 720 C CA . ARG A 1 88 ? -3.863 9.758 5.210 1.00 94.69 88 ARG A CA 1
ATOM 721 C C . ARG A 1 88 ? -2.866 8.769 4.603 1.00 94.69 88 ARG A C 1
ATOM 723 O O . ARG A 1 88 ? -2.296 7.945 5.323 1.00 94.69 88 ARG A O 1
ATOM 730 N N . TRP A 1 89 ? -2.634 8.860 3.294 1.00 93.19 89 TRP A N 1
ATOM 731 C CA . TRP A 1 89 ? -1.762 7.933 2.572 1.00 93.19 89 TRP A CA 1
ATOM 732 C C . TRP A 1 89 ? -0.329 7.938 3.10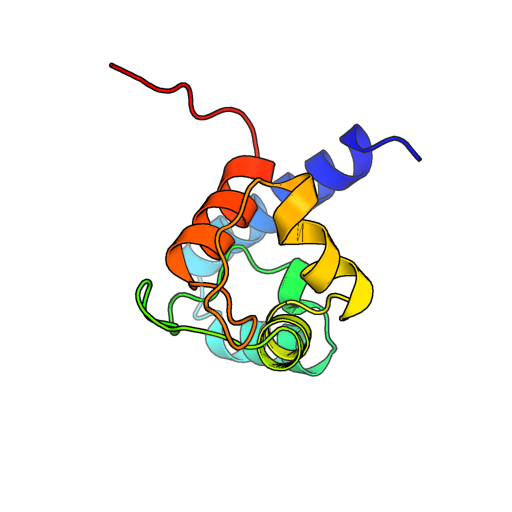5 1.00 93.19 89 TRP A C 1
ATOM 734 O O . TRP A 1 89 ? 0.220 6.865 3.336 1.00 93.19 89 TRP A O 1
ATOM 744 N N . GLY A 1 90 ? 0.251 9.108 3.389 1.00 89.69 90 GLY A N 1
ATOM 745 C CA . GLY A 1 90 ? 1.613 9.207 3.923 1.00 89.69 90 GLY A CA 1
ATOM 746 C C . GLY A 1 90 ? 1.814 8.423 5.227 1.00 89.69 90 GLY A C 1
ATOM 747 O O . GLY A 1 90 ? 2.836 7.758 5.401 1.00 89.69 90 GLY A O 1
ATOM 748 N N . ASP A 1 91 ? 0.814 8.412 6.113 1.00 90.69 91 ASP A N 1
ATOM 749 C CA . ASP A 1 91 ? 0.887 7.675 7.380 1.00 90.69 91 ASP A CA 1
ATOM 750 C C . ASP A 1 91 ? 0.757 6.157 7.140 1.00 90.69 91 ASP A C 1
ATOM 752 O O . ASP A 1 91 ? 1.482 5.351 7.729 1.00 90.69 91 ASP A O 1
ATOM 756 N N . VAL A 1 92 ? -0.132 5.754 6.223 1.00 89.56 92 VAL A N 1
ATOM 757 C CA . VAL A 1 92 ? -0.276 4.355 5.786 1.00 89.56 92 VAL A CA 1
ATOM 758 C C . VAL A 1 92 ? 1.017 3.844 5.153 1.00 89.56 92 VAL A C 1
ATOM 760 O O . VAL A 1 92 ? 1.490 2.760 5.500 1.00 89.56 92 VAL A O 1
ATOM 763 N N . ARG A 1 93 ? 1.608 4.631 4.256 1.00 87.25 93 ARG A N 1
ATOM 764 C CA . ARG A 1 93 ? 2.872 4.339 3.587 1.00 87.25 93 ARG A CA 1
ATOM 765 C C . ARG A 1 93 ? 4.002 4.159 4.593 1.00 87.25 93 ARG A C 1
ATOM 767 O O . ARG A 1 93 ? 4.691 3.145 4.527 1.00 87.25 93 ARG A O 1
ATOM 774 N N . ALA A 1 94 ? 4.132 5.057 5.570 1.00 84.69 94 ALA A N 1
ATOM 775 C CA . ALA A 1 94 ? 5.131 4.928 6.629 1.00 84.69 94 ALA A CA 1
ATOM 776 C C . ALA A 1 94 ? 4.989 3.601 7.396 1.00 84.69 94 ALA A C 1
ATOM 778 O O . ALA A 1 94 ? 5.982 2.927 7.663 1.00 84.69 94 ALA A O 1
ATOM 779 N N . VAL A 1 95 ? 3.758 3.167 7.687 1.00 84.06 95 VAL A N 1
ATOM 780 C CA . VAL A 1 95 ? 3.499 1.866 8.326 1.00 84.06 95 VAL A CA 1
ATOM 781 C C . VAL A 1 95 ? 3.884 0.690 7.424 1.00 84.06 95 VAL A C 1
ATOM 783 O O . VAL A 1 95 ? 4.394 -0.316 7.918 1.00 84.06 95 VAL A O 1
ATOM 786 N N . LEU A 1 96 ? 3.620 0.768 6.120 1.00 80.19 96 LEU A N 1
ATOM 787 C CA . LEU A 1 96 ? 3.989 -0.288 5.172 1.00 80.19 96 LEU A CA 1
ATOM 788 C C . LEU A 1 96 ? 5.511 -0.402 5.014 1.00 80.19 96 LEU A C 1
ATOM 790 O O . LEU A 1 96 ? 6.030 -1.518 4.976 1.00 80.19 96 LEU A O 1
ATOM 794 N N . GLU A 1 97 ? 6.211 0.731 5.003 1.00 75.69 97 GLU A N 1
ATOM 795 C CA . GLU A 1 97 ? 7.671 0.802 4.924 1.00 75.69 97 GLU A CA 1
ATOM 796 C C . GLU A 1 97 ? 8.346 0.337 6.233 1.00 75.69 97 GLU A C 1
ATOM 798 O O . GLU A 1 97 ? 9.319 -0.418 6.190 1.00 75.69 97 GLU A O 1
ATOM 803 N N . ASP A 1 98 ? 7.807 0.699 7.405 1.00 73.31 98 ASP A N 1
ATOM 804 C CA . ASP A 1 98 ? 8.374 0.336 8.719 1.00 73.31 98 ASP A CA 1
ATOM 805 C C . ASP A 1 98 ? 8.152 -1.145 9.093 1.00 73.31 98 ASP A C 1
ATOM 807 O O . ASP A 1 98 ? 8.956 -1.759 9.801 1.00 73.31 98 ASP A O 1
ATOM 811 N N . ARG A 1 99 ? 7.131 -1.804 8.520 1.00 62.22 99 ARG A N 1
ATOM 812 C CA . ARG A 1 99 ? 6.946 -3.271 8.631 1.00 62.22 99 ARG A CA 1
ATOM 813 C C . ARG A 1 99 ? 8.109 -4.081 8.022 1.00 62.22 99 ARG A C 1
ATOM 815 O O . ARG A 1 99 ? 8.148 -5.301 8.199 1.00 62.22 99 ARG A O 1
ATOM 822 N N . GLY A 1 100 ? 9.065 -3.423 7.359 1.00 43.62 100 GLY A N 1
ATOM 823 C CA . GLY A 1 100 ? 10.328 -3.972 6.865 1.00 43.62 100 GLY A CA 1
ATOM 824 C C . GLY A 1 100 ? 11.510 -3.964 7.852 1.00 43.62 100 GLY A C 1
ATOM 825 O O . GLY A 1 100 ? 12.554 -4.508 7.498 1.00 43.62 100 GLY A O 1
ATOM 826 N N . GLY A 1 101 ? 11.388 -3.444 9.080 1.00 30.12 101 GLY A N 1
ATOM 827 C CA . GLY A 1 101 ? 12.467 -3.444 10.089 1.00 30.12 101 GLY A CA 1
ATOM 828 C C . GLY A 1 101 ? 12.962 -2.040 10.473 1.00 30.12 101 GLY A C 1
ATOM 829 O O . GLY A 1 101 ? 12.746 -1.083 9.739 1.00 30.12 101 GLY A O 1
ATOM 830 N N . PRO A 1 102 ? 13.623 -1.901 11.639 1.00 37.25 102 PRO A N 1
ATOM 831 C CA . PRO A 1 102 ? 13.521 -0.721 12.488 1.00 37.25 102 PRO A CA 1
ATOM 832 C C . PRO A 1 102 ? 14.230 0.490 11.886 1.00 37.25 102 PRO A C 1
ATOM 834 O O . PRO A 1 102 ? 15.462 0.565 11.910 1.00 37.25 102 PRO A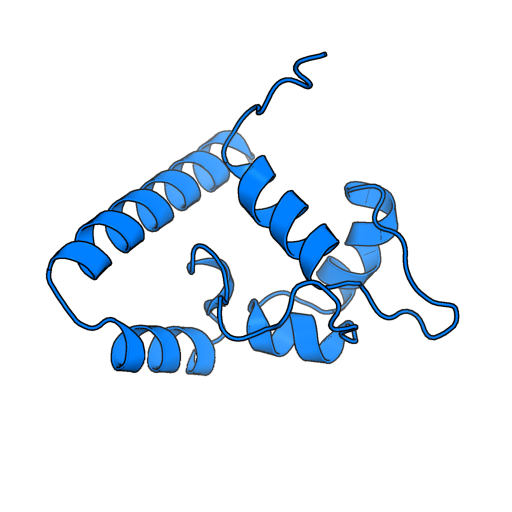 O 1
ATOM 837 N N . ARG A 1 103 ? 13.474 1.515 11.482 1.00 41.44 103 ARG A N 1
ATOM 838 C CA . ARG A 1 103 ? 14.026 2.870 11.502 1.00 41.44 103 ARG A CA 1
ATOM 839 C C . ARG A 1 103 ? 13.870 3.423 12.909 1.00 41.44 103 ARG A C 1
ATOM 841 O O . ARG A 1 103 ? 12.834 3.943 13.308 1.00 41.44 103 ARG A O 1
ATOM 848 N N . ARG A 1 104 ? 14.959 3.276 13.673 1.00 42.06 104 ARG A N 1
ATOM 849 C CA . ARG A 1 104 ? 15.269 4.118 14.831 1.00 42.06 104 ARG A CA 1
ATOM 850 C C . ARG A 1 104 ? 14.780 5.541 14.554 1.00 42.06 104 ARG A C 1
ATOM 852 O O . ARG A 1 104 ? 15.222 6.155 13.585 1.00 42.06 104 ARG A O 1
ATOM 859 N N . ARG A 1 105 ? 13.955 6.068 15.462 1.00 41.09 105 ARG A N 1
ATOM 860 C CA . ARG A 1 105 ? 13.957 7.500 15.760 1.00 41.09 105 ARG A CA 1
ATOM 861 C C . ARG A 1 105 ? 15.416 7.897 15.975 1.00 41.09 105 ARG A C 1
ATOM 863 O O . ARG A 1 105 ? 16.035 7.450 16.940 1.00 41.09 105 ARG A O 1
ATOM 870 N N . ALA A 1 106 ? 15.974 8.638 15.033 1.00 32.47 106 ALA A N 1
ATOM 871 C CA . ALA A 1 106 ? 17.201 9.374 15.243 1.00 32.47 106 ALA A CA 1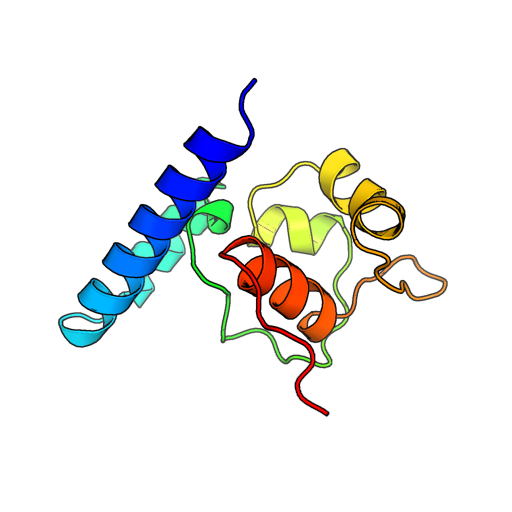
ATOM 872 C C . ALA A 1 106 ? 16.777 10.816 15.508 1.00 32.47 106 ALA A C 1
ATOM 874 O O . ALA A 1 106 ? 16.312 11.480 14.587 1.00 32.47 106 ALA A O 1
ATOM 875 N N . SER A 1 107 ? 16.934 11.184 16.782 1.00 35.94 107 SER A N 1
ATOM 876 C CA . SER A 1 107 ? 17.064 12.534 17.345 1.00 35.94 107 SER A CA 1
ATOM 877 C C . SER A 1 107 ? 15.887 13.491 17.188 1.00 35.94 107 SER A C 1
ATOM 879 O O . SER A 1 107 ? 15.700 14.053 16.091 1.00 35.94 107 SER A O 1
#

pLDDT: mean 80.73, std 14.74, range [30.12, 95.62]

Sequence (107 aa):
MSFIRENRLRQLVFVLWHELGKHIDTTALERGIREEGLGWALPTDSTVADDAYLTPEELCRLLGYTESGIRNWKQRYNLHTTDDGKYRWGDVRAVLEDRGGPRRRAS

Organism: NCBI:txid1927124

Radius of gyration: 14.35 Å; chains: 1; bounding box: 33×32×34 Å

Foldseek 3Di:
DPLVVVLVVLLVLAVVVVVVVVPDDCVVVCVVCLVVLNLLSYLADPVDDQQDWAALVRCCSNNSDDSVVSLCCCVVVVFDADPVGTGRNNSVSVVSNCSNDDDDPDD

Secondary structure (DSSP, 8-state):
--HHHHHHHHHHHHHHHHHHTTTS--HHHHHHHHHTT-GGGSS--TTS-TT-EE-HHHHHHHH---HHHHHTHHHHH---B-TT-PEEHHHHHHHHHHTTS------